Protein AF-A0A9W5V3T8-F1 (afdb_monomer_lite)

Radius of gyration: 22.47 Å; chains: 1; bounding box: 60×36×48 Å

InterPro domains:
  IPR007349 Domain of unknown function DUF418 [PF04235] (33-139)
  IPR052529 Bacterial Transport-Associated Protein [PTHR30590] (6-139)

Sequence (140 aa):
MTELLSKGLTHFFIPYIGRETATFLFNTGPILPNVLYILSATGSSIAILIICLYIAEKYRNNWFVTSIVQTGQLTLTHYVSHVFIGIGTLILLNRMENQSLLFVLLFATAFFIFSILISVLWRKKFSRGPIEWIMRKLAG

Secondary structure (DSSP, 8-state):
-HHHHHHHHHHHHHHHH-HHHHHHHH---TTS--HHHHHHHHHHHHHHHHHHHHHHHHTTT-HHHHHHHHHHTTHHHHHHHIIIIIIHHHHHTT-SSS--HHHHHHHHHHHHHHHHHHHHHHHTT-SS-HHHHHHHHHH-

pLDDT: mean 81.06, std 11.46, range [53.84, 96.12]

Structure (mmCIF, N/CA/C/O backbone):
data_AF-A0A9W5V3T8-F1
#
_entry.id   AF-A0A9W5V3T8-F1
#
loop_
_atom_site.group_PDB
_atom_site.id
_atom_site.type_symbol
_atom_site.label_atom_id
_atom_site.label_alt_id
_atom_site.label_comp_id
_atom_site.label_asym_id
_atom_site.label_entity_id
_atom_site.label_seq_id
_atom_site.pdbx_PDB_ins_code
_atom_site.Cartn_x
_atom_site.Cartn_y
_atom_site.Cartn_z
_atom_site.occupancy
_atom_site.B_iso_or_equiv
_atom_site.auth_seq_id
_atom_site.auth_comp_id
_atom_site.auth_asym_id
_atom_site.auth_atom_id
_atom_site.pdbx_PDB_model_num
ATOM 1 N N . MET A 1 1 ? 17.828 11.252 -17.400 1.00 57.94 1 MET A N 1
ATOM 2 C CA . MET A 1 1 ? 19.224 11.213 -16.896 1.00 57.94 1 MET A CA 1
ATOM 3 C C . MET A 1 1 ? 19.802 9.798 -16.946 1.00 57.94 1 MET A C 1
ATOM 5 O O . MET A 1 1 ? 20.876 9.625 -17.500 1.00 57.94 1 MET A O 1
ATOM 9 N N . THR A 1 2 ? 19.080 8.782 -16.463 1.00 62.38 2 THR A N 1
ATOM 10 C CA . THR A 1 2 ? 19.479 7.359 -16.497 1.00 62.38 2 THR A CA 1
ATOM 11 C C . THR A 1 2 ? 19.691 6.794 -17.904 1.00 62.38 2 THR A C 1
ATOM 13 O O . THR A 1 2 ? 20.659 6.076 -18.119 1.00 62.38 2 THR A O 1
ATOM 16 N N . GLU A 1 3 ? 18.869 7.175 -18.886 1.00 63.94 3 GLU A N 1
ATOM 17 C CA . GLU A 1 3 ? 19.053 6.741 -20.283 1.00 63.94 3 GLU A CA 1
ATOM 18 C C . GLU A 1 3 ? 20.317 7.312 -20.946 1.00 63.94 3 GLU A C 1
ATOM 20 O O . GLU A 1 3 ? 20.964 6.638 -21.741 1.00 63.94 3 GLU A O 1
ATOM 25 N N . LEU A 1 4 ? 20.703 8.547 -20.605 1.00 63.84 4 LEU A N 1
ATOM 26 C CA . LEU A 1 4 ? 21.939 9.168 -21.101 1.00 63.84 4 LEU A CA 1
ATOM 27 C C . LEU A 1 4 ? 23.174 8.497 -20.488 1.00 63.84 4 LEU A C 1
ATOM 29 O O . LEU A 1 4 ? 24.155 8.246 -21.184 1.00 63.84 4 LEU A O 1
ATOM 33 N N . LEU A 1 5 ? 23.091 8.153 -19.201 1.00 66.06 5 LEU A N 1
ATOM 34 C CA . LEU A 1 5 ? 24.130 7.433 -18.465 1.00 66.06 5 LEU A CA 1
ATOM 35 C C . LEU A 1 5 ? 24.283 5.993 -18.983 1.00 66.06 5 LEU A C 1
ATOM 37 O O . LEU A 1 5 ? 25.400 5.541 -19.217 1.00 66.06 5 LEU A O 1
ATOM 41 N N . SER A 1 6 ? 23.164 5.317 -19.257 1.00 64.88 6 SER A N 1
ATOM 42 C CA . SER A 1 6 ? 23.119 4.006 -19.916 1.00 64.88 6 SER A CA 1
ATOM 43 C C . SER A 1 6 ? 23.771 4.049 -21.302 1.00 64.88 6 SER A C 1
ATOM 45 O O . SER A 1 6 ? 24.681 3.264 -21.568 1.00 64.88 6 SER A O 1
ATOM 47 N N . LYS A 1 7 ? 23.400 5.008 -22.164 1.00 65.25 7 LYS A N 1
ATOM 48 C CA . LYS A 1 7 ? 24.008 5.168 -23.499 1.00 65.25 7 LYS A CA 1
ATOM 49 C C . LYS A 1 7 ? 25.515 5.441 -23.428 1.00 65.25 7 LYS A C 1
ATOM 51 O O . LYS A 1 7 ? 26.267 4.854 -24.203 1.00 65.25 7 LYS A O 1
ATOM 56 N N . GLY A 1 8 ? 25.960 6.273 -22.483 1.00 67.56 8 GLY A N 1
ATOM 57 C CA . GLY A 1 8 ? 27.381 6.568 -22.264 1.00 67.56 8 GLY A CA 1
ATOM 58 C C . GLY A 1 8 ? 28.189 5.357 -21.783 1.00 67.56 8 GLY A C 1
ATOM 59 O O . GLY A 1 8 ? 29.225 5.041 -22.364 1.00 67.56 8 GLY A O 1
ATOM 60 N N . LEU A 1 9 ? 27.689 4.636 -20.774 1.00 62.88 9 LEU A N 1
ATOM 61 C CA . LEU A 1 9 ? 28.324 3.422 -20.242 1.00 62.88 9 LEU A CA 1
ATOM 62 C C . LEU A 1 9 ? 28.366 2.297 -21.273 1.00 62.88 9 LEU A C 1
ATOM 64 O O . LEU A 1 9 ? 29.392 1.634 -21.414 1.00 62.88 9 LEU A O 1
ATOM 68 N N . THR A 1 10 ? 27.280 2.129 -22.032 1.00 63.22 10 THR A N 1
ATOM 69 C CA . THR A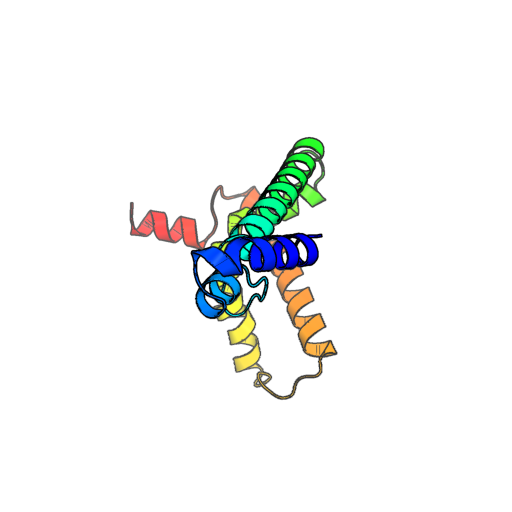 1 10 ? 27.221 1.134 -23.103 1.00 63.22 10 THR A CA 1
ATOM 70 C C . THR A 1 10 ? 28.307 1.424 -24.125 1.00 63.22 10 THR A C 1
ATOM 72 O O . THR A 1 10 ? 29.067 0.513 -24.415 1.00 63.22 10 THR A O 1
ATOM 75 N N . HIS A 1 11 ? 28.445 2.676 -24.594 1.00 62.72 11 HIS A N 1
ATOM 76 C CA . HIS A 1 11 ? 29.459 3.086 -25.576 1.00 62.72 11 HIS A CA 1
ATOM 77 C C . HIS A 1 11 ? 30.901 2.891 -25.080 1.00 62.72 11 HIS A C 1
ATOM 79 O O . HIS A 1 11 ? 31.758 2.451 -25.844 1.00 62.72 11 HIS A O 1
ATOM 85 N N . PHE A 1 12 ? 31.157 3.157 -23.796 1.00 65.38 12 PHE A N 1
ATOM 86 C CA . PHE A 1 12 ? 32.487 3.026 -23.195 1.00 65.38 12 PHE A CA 1
ATOM 87 C C . PHE A 1 12 ? 32.915 1.564 -22.978 1.00 65.38 12 PHE A C 1
ATOM 89 O O . PHE A 1 12 ? 34.096 1.249 -23.091 1.00 65.38 12 PHE A O 1
ATOM 96 N N . PHE A 1 13 ? 31.968 0.657 -22.701 1.00 63.38 13 PHE A N 1
ATOM 97 C CA . PHE A 1 13 ? 32.243 -0.766 -22.445 1.00 63.38 13 PHE A CA 1
ATOM 98 C C . PHE A 1 13 ? 32.103 -1.687 -23.671 1.00 63.38 13 PHE A C 1
ATOM 100 O O . PHE A 1 13 ? 32.481 -2.859 -23.587 1.00 63.38 13 PHE A O 1
ATOM 107 N N . ILE A 1 14 ? 31.657 -1.167 -24.827 1.00 59.66 14 ILE A N 1
ATOM 108 C CA . ILE A 1 14 ? 31.675 -1.887 -26.121 1.00 59.66 14 ILE A CA 1
ATOM 109 C C . ILE A 1 14 ? 33.029 -2.555 -26.421 1.00 59.66 14 ILE A C 1
ATOM 111 O O . ILE A 1 14 ? 33.007 -3.711 -26.852 1.00 59.66 14 ILE A O 1
ATOM 115 N N . PRO A 1 15 ? 34.192 -1.900 -26.209 1.00 60.56 15 PRO A N 1
ATOM 116 C CA . PRO A 1 15 ? 35.488 -2.470 -26.580 1.00 60.56 15 PRO A CA 1
ATOM 117 C C . PRO A 1 15 ? 35.919 -3.655 -25.706 1.00 60.56 15 PRO A C 1
ATOM 119 O O . PRO A 1 15 ? 36.741 -4.451 -26.145 1.00 60.56 15 PRO A O 1
ATOM 122 N N . TYR A 1 16 ? 35.388 -3.772 -24.483 1.00 62.75 16 TYR A N 1
ATOM 123 C CA . TYR A 1 16 ? 35.879 -4.719 -23.474 1.00 62.75 16 TYR A CA 1
ATOM 124 C C . TYR A 1 16 ? 34.988 -5.954 -23.292 1.00 62.75 16 TYR A C 1
ATOM 126 O O . TYR A 1 16 ? 35.491 -7.018 -22.948 1.00 62.75 16 TYR A O 1
ATOM 134 N N . ILE A 1 17 ? 33.672 -5.821 -23.491 1.00 61.66 17 ILE A N 1
ATOM 135 C CA . ILE A 1 17 ? 32.674 -6.843 -23.109 1.00 61.66 17 ILE A CA 1
ATOM 136 C C . ILE A 1 17 ? 31.817 -7.326 -24.302 1.00 61.66 17 ILE A C 1
ATOM 138 O O . ILE A 1 17 ? 31.087 -8.312 -24.191 1.00 61.66 17 ILE A O 1
ATOM 142 N N . GLY A 1 18 ? 31.943 -6.682 -25.469 1.00 66.25 18 GLY A N 1
ATOM 143 C CA . GLY A 1 18 ? 31.131 -6.970 -26.654 1.00 66.25 18 GLY A CA 1
ATOM 144 C C . GLY A 1 18 ? 29.775 -6.255 -26.622 1.00 66.25 18 GLY A C 1
ATOM 145 O O . GLY A 1 18 ? 29.204 -5.995 -25.560 1.00 66.25 18 GLY A O 1
ATOM 146 N N . ARG A 1 19 ? 29.258 -5.891 -27.807 1.00 61.53 19 ARG A N 1
ATOM 147 C CA . ARG A 1 19 ? 28.057 -5.040 -27.943 1.00 61.53 19 ARG A CA 1
ATOM 148 C C . ARG A 1 19 ? 26.828 -5.637 -27.262 1.00 61.53 19 ARG A C 1
ATOM 150 O O . ARG A 1 19 ? 26.127 -4.906 -26.576 1.00 61.53 19 ARG A O 1
ATOM 157 N N . GLU A 1 20 ? 26.598 -6.937 -27.423 1.00 65.00 20 GLU A N 1
ATOM 158 C CA . GLU A 1 20 ? 25.378 -7.609 -26.958 1.00 65.00 20 GLU A CA 1
ATOM 159 C C . GLU A 1 20 ? 25.287 -7.649 -25.427 1.00 65.00 20 GLU A C 1
ATOM 161 O O . GLU A 1 20 ? 24.285 -7.224 -24.849 1.00 65.00 20 GLU A O 1
ATOM 166 N N . THR A 1 21 ? 26.370 -8.041 -24.754 1.00 63.06 21 THR A N 1
ATOM 167 C CA . THR A 1 21 ? 26.443 -8.126 -23.288 1.00 63.06 21 THR A CA 1
ATOM 168 C C . THR A 1 21 ? 26.372 -6.747 -22.626 1.00 63.06 21 THR A C 1
ATOM 170 O O . THR A 1 21 ? 25.699 -6.584 -21.609 1.00 63.06 21 THR A O 1
ATOM 173 N N . ALA A 1 22 ? 27.001 -5.724 -23.222 1.00 62.94 22 ALA A N 1
ATOM 174 C CA . ALA A 1 22 ? 26.909 -4.345 -22.740 1.00 62.94 22 ALA A CA 1
ATOM 175 C C . ALA A 1 22 ? 25.486 -3.785 -22.900 1.00 62.94 22 ALA A C 1
ATOM 177 O O . ALA A 1 22 ? 24.949 -3.184 -21.969 1.00 62.94 22 ALA A O 1
ATOM 178 N N . THR A 1 23 ? 24.837 -4.030 -24.045 1.00 65.25 23 THR A N 1
ATOM 179 C CA . THR A 1 23 ? 23.437 -3.630 -24.233 1.00 65.25 23 THR A CA 1
ATOM 180 C C . THR A 1 23 ? 22.493 -4.375 -23.301 1.00 65.25 23 THR A C 1
ATOM 182 O O . THR A 1 23 ? 21.537 -3.773 -22.838 1.00 65.25 23 THR A O 1
ATOM 185 N N . PHE A 1 24 ? 22.761 -5.638 -22.970 1.00 68.62 24 PHE A N 1
ATOM 186 C CA . PHE A 1 24 ? 21.947 -6.403 -22.029 1.00 68.62 24 PHE A CA 1
ATOM 187 C C . PHE A 1 24 ? 22.088 -5.873 -20.593 1.00 68.62 24 PHE A C 1
ATOM 189 O O . PHE A 1 24 ? 21.093 -5.562 -19.952 1.00 68.62 24 PHE A O 1
ATOM 196 N N . LEU A 1 25 ? 23.316 -5.671 -20.104 1.00 64.62 25 LEU A N 1
ATOM 197 C CA . LEU A 1 25 ? 23.580 -5.222 -18.728 1.00 64.62 25 LEU A CA 1
ATOM 198 C C . LEU A 1 25 ? 23.097 -3.795 -18.428 1.00 64.62 25 LEU A C 1
ATOM 200 O O . LEU A 1 25 ? 22.717 -3.499 -17.291 1.00 64.62 25 LEU A O 1
ATOM 204 N N . PHE A 1 26 ? 23.124 -2.906 -19.423 1.00 66.44 26 PHE A N 1
ATOM 205 C CA . PHE A 1 26 ? 22.856 -1.479 -19.230 1.00 66.44 26 PHE A CA 1
ATOM 206 C C . PHE A 1 26 ? 21.502 -1.009 -19.782 1.00 66.44 26 PHE A C 1
ATOM 208 O O . PHE A 1 26 ? 21.213 0.187 -19.714 1.00 66.44 26 PHE A O 1
ATOM 215 N N . ASN A 1 27 ? 20.642 -1.899 -20.291 1.00 64.94 27 ASN A N 1
ATOM 216 C CA . ASN A 1 27 ? 19.311 -1.504 -20.763 1.00 64.94 27 ASN A CA 1
ATOM 217 C C . ASN A 1 27 ? 18.411 -1.078 -19.589 1.00 64.94 27 ASN A C 1
ATOM 219 O O . ASN A 1 27 ? 18.383 -1.718 -18.540 1.00 64.94 27 ASN A O 1
ATOM 223 N N . THR A 1 28 ? 17.657 0.003 -19.765 1.00 61.75 28 THR A N 1
ATOM 224 C CA . THR A 1 28 ? 16.757 0.580 -18.754 1.00 61.75 28 THR A CA 1
ATOM 225 C C . THR A 1 28 ? 15.301 0.137 -18.914 1.00 61.75 28 THR A C 1
ATOM 227 O O . THR A 1 28 ? 14.427 0.652 -18.219 1.00 61.75 28 THR A O 1
ATOM 230 N N . GLY A 1 29 ? 15.022 -0.794 -19.829 1.00 61.03 29 GLY A N 1
ATOM 231 C CA . GLY A 1 29 ? 13.687 -1.340 -20.043 1.00 61.03 29 GLY A CA 1
ATOM 232 C C . GLY A 1 29 ? 13.161 -2.112 -18.819 1.00 61.03 29 GLY A C 1
ATOM 233 O O . GLY A 1 29 ? 13.889 -2.929 -18.264 1.00 61.03 29 GLY A O 1
ATOM 234 N N . PRO A 1 30 ? 11.892 -1.920 -18.415 1.00 59.31 30 PRO A N 1
ATOM 235 C CA . PRO A 1 30 ? 11.307 -2.600 -17.254 1.00 59.31 30 PRO A CA 1
ATOM 236 C C . PRO A 1 30 ? 11.022 -4.098 -17.477 1.00 59.31 30 PRO A C 1
ATOM 238 O O . PRO A 1 30 ? 10.792 -4.820 -16.514 1.00 59.31 30 PRO A O 1
ATOM 241 N N . ILE A 1 31 ? 11.023 -4.570 -18.730 1.00 55.84 31 ILE A N 1
ATOM 242 C CA . ILE A 1 31 ? 10.640 -5.947 -19.101 1.00 55.84 31 ILE A CA 1
ATOM 243 C C . ILE A 1 31 ? 11.719 -6.971 -18.709 1.00 55.84 31 ILE A C 1
ATOM 245 O O . ILE A 1 31 ? 11.382 -8.075 -18.293 1.00 55.84 31 ILE A O 1
ATOM 249 N N . LEU A 1 32 ? 13.002 -6.597 -18.778 1.00 60.59 32 LEU A N 1
ATOM 250 C CA . LEU A 1 32 ? 14.110 -7.340 -18.174 1.00 60.59 32 LEU A CA 1
ATOM 251 C C . LEU A 1 32 ? 14.803 -6.396 -17.181 1.00 60.59 32 LEU A C 1
ATOM 253 O O . LEU A 1 32 ? 15.504 -5.484 -17.623 1.00 60.59 32 LEU A O 1
ATOM 257 N N . PRO A 1 33 ? 14.590 -6.551 -15.861 1.00 63.44 33 PRO A N 1
ATOM 258 C CA . PRO A 1 33 ? 15.152 -5.646 -14.869 1.00 63.44 33 PRO A CA 1
ATOM 259 C C . PRO A 1 33 ? 16.674 -5.817 -14.809 1.00 63.44 33 PRO A C 1
ATO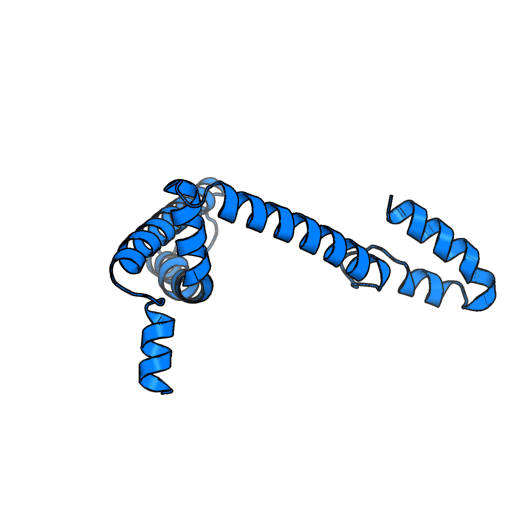M 261 O O . PRO A 1 33 ? 17.194 -6.691 -14.121 1.00 63.44 33 PRO A O 1
ATOM 264 N N . ASN A 1 34 ? 17.395 -4.975 -15.544 1.00 76.50 34 ASN A N 1
ATOM 265 C CA . ASN A 1 34 ? 18.856 -4.985 -15.561 1.00 76.50 34 ASN A CA 1
ATOM 266 C C . ASN A 1 34 ? 19.439 -4.171 -14.406 1.00 76.50 34 ASN A C 1
ATOM 268 O O . ASN A 1 34 ? 18.739 -3.421 -13.723 1.00 76.50 34 ASN A O 1
ATOM 272 N N . VAL A 1 35 ? 20.754 -4.276 -14.212 1.00 79.12 35 VAL A N 1
ATOM 273 C CA . VAL A 1 35 ? 21.459 -3.709 -13.053 1.00 79.12 35 VAL A CA 1
ATOM 274 C C . VAL A 1 35 ? 21.196 -2.207 -12.891 1.00 79.12 35 VAL A C 1
ATOM 276 O O . VAL A 1 35 ? 20.880 -1.759 -11.789 1.00 79.12 35 VAL A O 1
ATOM 279 N N . LEU A 1 36 ? 21.247 -1.423 -13.977 1.00 76.75 36 LEU A N 1
ATOM 280 C CA . LEU A 1 36 ? 20.964 0.020 -13.911 1.00 76.75 36 LEU A CA 1
ATOM 281 C C . LEU A 1 36 ? 19.499 0.332 -13.599 1.00 76.75 36 LEU A C 1
ATOM 283 O O . LEU A 1 36 ? 19.221 1.290 -12.877 1.00 76.75 36 LEU A O 1
ATOM 287 N N . TYR A 1 37 ? 18.570 -0.467 -14.126 1.00 80.69 37 TYR A N 1
ATOM 288 C CA . TYR A 1 37 ? 17.150 -0.317 -13.827 1.00 80.69 37 TYR A CA 1
ATOM 289 C C . TYR A 1 37 ? 16.880 -0.606 -12.348 1.00 80.69 37 TYR A C 1
ATOM 291 O O . TYR A 1 37 ? 16.267 0.220 -11.678 1.00 80.69 37 TYR A O 1
ATOM 299 N N . ILE A 1 38 ? 17.409 -1.712 -11.815 1.00 84.06 38 ILE A N 1
ATOM 300 C CA . ILE A 1 38 ? 17.273 -2.077 -10.399 1.00 84.06 38 ILE A CA 1
ATOM 301 C C . ILE A 1 38 ? 17.871 -0.987 -9.511 1.00 84.06 38 ILE A C 1
ATOM 303 O O . ILE A 1 38 ? 17.217 -0.552 -8.564 1.00 84.06 38 ILE A O 1
ATOM 307 N N . LEU A 1 39 ? 19.078 -0.507 -9.822 1.00 84.62 39 LEU A N 1
ATOM 308 C CA . LEU A 1 39 ? 19.744 0.522 -9.026 1.00 84.62 39 LEU A CA 1
ATOM 309 C C . LEU A 1 39 ? 18.946 1.833 -9.018 1.00 84.62 39 LEU A C 1
ATOM 311 O O . LEU A 1 39 ? 18.704 2.404 -7.955 1.00 84.62 39 LEU A O 1
ATOM 315 N N . SER A 1 40 ? 18.486 2.283 -10.188 1.00 85.69 40 SER A N 1
ATOM 316 C CA . SER A 1 40 ? 17.670 3.493 -10.298 1.00 85.69 40 SER A CA 1
ATOM 317 C C . SER A 1 40 ? 16.324 3.339 -9.594 1.00 85.69 40 SER A C 1
ATOM 319 O O . SER A 1 40 ? 15.932 4.223 -8.836 1.00 85.69 40 SER A O 1
ATOM 321 N N . ALA A 1 41 ? 15.614 2.234 -9.830 1.00 86.75 41 ALA A N 1
ATOM 322 C CA . ALA A 1 41 ? 14.310 1.975 -9.233 1.00 86.75 41 ALA A CA 1
ATOM 323 C C . ALA A 1 41 ? 14.414 1.870 -7.709 1.00 86.75 41 ALA A C 1
ATOM 325 O O . ALA A 1 41 ? 13.588 2.437 -6.996 1.00 86.75 41 ALA A O 1
ATOM 326 N N . THR A 1 42 ? 15.463 1.219 -7.202 1.00 90.00 42 THR A N 1
ATOM 327 C CA . THR A 1 42 ? 15.737 1.117 -5.764 1.00 90.00 42 THR A CA 1
ATOM 328 C C . THR A 1 42 ? 16.038 2.488 -5.172 1.00 90.00 42 THR A C 1
ATOM 330 O O . THR A 1 42 ? 15.435 2.854 -4.167 1.00 90.00 42 THR A O 1
ATOM 333 N N . GLY A 1 43 ? 16.895 3.288 -5.815 1.00 91.62 43 GLY A N 1
ATOM 334 C CA . GLY A 1 43 ? 17.200 4.650 -5.370 1.00 91.62 43 GLY A CA 1
ATOM 335 C C . GLY A 1 43 ? 15.953 5.536 -5.292 1.00 91.62 43 GLY A C 1
ATOM 336 O O . GLY A 1 43 ? 15.700 6.160 -4.261 1.00 91.62 43 GLY A O 1
ATOM 337 N N . SER A 1 44 ? 15.123 5.538 -6.340 1.00 90.94 44 SER A N 1
ATOM 338 C CA . SER A 1 44 ? 13.850 6.270 -6.346 1.00 90.94 44 SER A CA 1
ATOM 339 C C . SER A 1 44 ? 12.871 5.744 -5.295 1.00 90.94 44 SER A C 1
ATOM 341 O O . SER A 1 44 ? 12.226 6.540 -4.616 1.00 90.94 44 SER A O 1
ATOM 343 N N . SER A 1 45 ? 12.791 4.425 -5.111 1.00 93.19 45 SER A N 1
ATOM 344 C CA . SER A 1 45 ? 11.918 3.811 -4.105 1.00 93.19 45 SER A CA 1
ATOM 345 C C . SER A 1 45 ? 12.335 4.201 -2.691 1.00 93.19 45 SER A C 1
ATOM 347 O O . SER A 1 45 ? 11.490 4.617 -1.908 1.00 93.19 45 SER A O 1
ATOM 349 N N . ILE A 1 46 ? 13.632 4.146 -2.371 1.00 95.81 46 ILE A N 1
ATOM 350 C CA . ILE A 1 46 ? 14.159 4.565 -1.066 1.00 95.81 46 ILE A CA 1
ATOM 351 C C . ILE A 1 46 ? 13.875 6.051 -0.827 1.00 95.81 46 ILE A C 1
ATOM 353 O O . ILE A 1 46 ? 13.406 6.409 0.250 1.00 95.81 46 ILE A O 1
ATOM 357 N N . ALA A 1 47 ? 14.092 6.915 -1.825 1.00 95.56 47 ALA A N 1
ATOM 358 C CA . ALA A 1 47 ? 13.796 8.341 -1.700 1.00 95.56 47 ALA A CA 1
ATOM 359 C C . ALA A 1 47 ? 12.308 8.596 -1.396 1.00 95.56 47 ALA A C 1
ATOM 361 O O . ALA A 1 47 ? 11.985 9.346 -0.474 1.00 95.56 47 ALA A O 1
ATOM 362 N N . ILE A 1 48 ? 11.401 7.930 -2.119 1.00 95.94 48 ILE A N 1
ATOM 363 C CA . ILE A 1 48 ? 9.954 8.020 -1.877 1.00 95.94 48 ILE A CA 1
ATOM 364 C C . ILE A 1 48 ? 9.602 7.485 -0.485 1.00 95.94 48 ILE A C 1
ATOM 366 O O . ILE A 1 48 ? 8.860 8.138 0.243 1.00 95.94 48 ILE A O 1
ATOM 370 N N . LEU A 1 49 ? 10.164 6.342 -0.079 1.00 94.69 49 LEU A N 1
ATOM 371 C CA . LEU A 1 49 ? 9.934 5.759 1.244 1.00 94.69 49 LEU A CA 1
ATOM 372 C C . LEU A 1 49 ? 10.363 6.707 2.368 1.00 94.69 49 LEU A C 1
ATOM 374 O O . LEU A 1 49 ? 9.609 6.891 3.321 1.00 94.69 49 LEU A O 1
ATOM 378 N N . ILE A 1 50 ? 11.527 7.350 2.244 1.00 96.12 50 ILE A N 1
ATOM 379 C CA . ILE A 1 50 ? 12.004 8.343 3.216 1.00 96.12 50 ILE A CA 1
ATOM 380 C C . ILE A 1 50 ? 11.033 9.526 3.296 1.00 96.12 50 ILE A C 1
ATOM 382 O O . ILE A 1 50 ? 10.682 9.948 4.397 1.00 96.12 50 ILE A O 1
ATOM 386 N N . ILE A 1 51 ? 10.546 10.034 2.159 1.00 95.25 51 ILE A N 1
ATOM 387 C CA . ILE A 1 51 ? 9.550 11.118 2.129 1.00 95.25 51 ILE A CA 1
ATOM 388 C C . ILE A 1 51 ? 8.255 10.683 2.825 1.00 95.25 51 ILE A C 1
ATOM 390 O O . ILE A 1 51 ? 7.718 11.423 3.651 1.00 95.25 51 ILE A O 1
ATOM 394 N N . CYS A 1 52 ? 7.763 9.476 2.537 1.00 91.69 52 CYS A N 1
ATOM 395 C CA . CYS A 1 52 ? 6.568 8.929 3.173 1.00 91.69 52 CYS A CA 1
ATOM 396 C C . CYS A 1 52 ? 6.734 8.799 4.693 1.00 91.69 52 CYS A C 1
ATOM 398 O O . CYS A 1 52 ? 5.834 9.199 5.432 1.00 91.69 52 CYS A O 1
ATOM 400 N N . LEU A 1 53 ? 7.878 8.291 5.163 1.00 92.50 53 LEU A N 1
ATOM 401 C CA . LEU A 1 53 ? 8.181 8.173 6.592 1.00 92.50 53 LEU A CA 1
ATOM 402 C C . LEU A 1 53 ? 8.285 9.546 7.262 1.00 92.50 53 LEU A C 1
ATOM 404 O O . LEU A 1 53 ? 7.668 9.760 8.302 1.00 92.50 53 LEU A O 1
ATOM 408 N N . TYR A 1 54 ? 8.966 10.503 6.630 1.00 94.69 54 TYR A N 1
ATOM 409 C CA . TYR A 1 54 ? 9.073 11.871 7.137 1.00 94.69 54 TYR A CA 1
ATOM 410 C C . TYR A 1 54 ? 7.696 12.532 7.301 1.00 94.69 54 TYR A C 1
ATOM 412 O O . TYR A 1 54 ? 7.413 13.150 8.329 1.00 94.69 54 TYR A O 1
ATOM 420 N N . ILE A 1 55 ? 6.807 12.375 6.314 1.00 92.12 55 ILE A N 1
ATOM 421 C CA . ILE A 1 55 ? 5.427 12.876 6.392 1.00 92.12 55 ILE A CA 1
ATOM 422 C C . ILE A 1 55 ? 4.660 12.166 7.515 1.00 92.12 55 ILE A C 1
ATOM 424 O O . ILE A 1 55 ? 3.963 12.828 8.289 1.00 92.12 55 ILE A O 1
ATOM 428 N N . ALA A 1 56 ? 4.795 10.843 7.628 1.00 90.75 56 ALA A N 1
ATOM 429 C CA . ALA A 1 56 ? 4.117 10.055 8.654 1.00 90.75 56 ALA A CA 1
ATOM 430 C C . ALA A 1 56 ? 4.528 10.468 10.078 1.00 90.75 56 ALA A C 1
ATOM 432 O O . ALA A 1 56 ? 3.671 10.574 10.956 1.00 90.75 56 ALA A O 1
ATOM 433 N N . GLU A 1 57 ? 5.812 10.755 10.302 1.00 90.06 57 GLU A N 1
ATOM 434 C CA . GLU A 1 57 ? 6.324 11.224 11.592 1.00 90.06 57 GLU A CA 1
ATOM 435 C C . GLU A 1 57 ? 5.919 12.672 11.883 1.00 90.06 57 GLU A C 1
ATOM 437 O O . GLU A 1 57 ? 5.378 12.961 12.954 1.00 90.06 57 GLU A O 1
ATOM 442 N N . LYS A 1 58 ? 6.110 13.582 10.919 1.00 92.44 58 LYS A N 1
ATOM 443 C CA . LYS A 1 58 ? 5.798 15.011 11.082 1.00 92.44 58 LYS A CA 1
ATOM 444 C C . LYS A 1 58 ? 4.318 15.257 11.364 1.00 92.44 58 LYS A C 1
ATOM 446 O O . LYS A 1 58 ? 3.973 16.123 12.165 1.00 92.44 58 LYS A O 1
ATOM 451 N N . TYR A 1 59 ? 3.439 14.494 10.720 1.00 91.31 59 TYR A N 1
ATOM 452 C CA . TYR A 1 59 ? 1.989 14.633 10.844 1.00 91.31 59 TYR A CA 1
ATOM 453 C C . TYR A 1 59 ? 1.355 13.499 11.653 1.00 91.31 59 TYR A C 1
ATOM 455 O O . TYR A 1 59 ? 0.176 13.195 11.462 1.00 91.31 59 TYR A O 1
ATOM 463 N N . ARG A 1 60 ? 2.092 12.912 12.608 1.00 83.31 60 ARG A N 1
ATOM 464 C CA . ARG A 1 60 ? 1.596 11.813 13.455 1.00 83.31 60 ARG A CA 1
ATOM 465 C C . ARG A 1 60 ? 0.295 12.143 14.192 1.00 83.31 60 ARG A C 1
ATOM 467 O O . ARG A 1 60 ? -0.492 11.248 14.462 1.00 83.31 60 ARG A O 1
ATOM 474 N N . ASN A 1 61 ? 0.061 13.414 14.526 1.00 85.69 61 ASN A N 1
ATOM 475 C CA . ASN A 1 61 ? -1.152 13.839 15.233 1.00 85.69 61 ASN A CA 1
ATOM 476 C C . ASN A 1 61 ? -2.339 14.148 14.298 1.00 85.69 61 ASN A C 1
ATOM 478 O O . ASN A 1 61 ? -3.440 14.420 14.768 1.00 85.69 61 ASN A O 1
ATOM 482 N N . ASN A 1 62 ? -2.138 14.127 12.975 1.00 90.38 62 ASN A N 1
ATOM 483 C CA . ASN A 1 62 ? -3.220 14.315 12.016 1.00 90.38 62 ASN A CA 1
ATOM 484 C C . ASN A 1 62 ? -4.015 13.010 11.873 1.00 90.38 62 ASN A C 1
ATOM 486 O O . ASN A 1 62 ? -3.457 11.948 11.571 1.00 90.38 62 ASN A O 1
ATOM 490 N N . TRP A 1 63 ? -5.335 13.096 12.042 1.00 86.25 63 TRP A N 1
ATOM 491 C CA . TRP A 1 63 ? -6.236 11.956 11.906 1.00 86.25 63 TRP A CA 1
ATOM 492 C C . TRP A 1 63 ? -6.181 11.321 10.508 1.00 86.25 63 TRP A C 1
ATOM 494 O O . TRP A 1 63 ? -6.254 10.098 10.394 1.00 86.25 63 TRP A O 1
ATOM 504 N N . PHE A 1 64 ? -5.985 12.118 9.451 1.00 87.56 64 PHE A N 1
ATOM 505 C CA . PHE A 1 64 ? -5.913 11.605 8.078 1.00 87.56 64 PHE A CA 1
ATOM 506 C C . PHE A 1 64 ? -4.676 10.724 7.855 1.00 87.56 64 PHE A C 1
ATOM 508 O O . PHE A 1 64 ? -4.790 9.578 7.425 1.00 87.56 64 PHE A O 1
ATOM 515 N N . VAL A 1 65 ? -3.495 11.230 8.228 1.00 87.69 65 VAL A N 1
ATOM 516 C CA . VAL A 1 65 ? -2.223 10.495 8.117 1.00 87.69 65 VAL A CA 1
ATOM 517 C C . VAL A 1 65 ? -2.255 9.243 8.987 1.00 87.69 65 VAL A C 1
ATOM 519 O O . VAL A 1 65 ? -1.909 8.158 8.523 1.00 87.69 65 VAL A O 1
ATOM 522 N N . THR A 1 66 ? -2.765 9.365 10.214 1.00 86.25 66 THR A N 1
ATOM 523 C CA . THR A 1 66 ? -2.947 8.219 11.111 1.00 86.25 66 THR A CA 1
ATOM 524 C C . THR A 1 66 ? -3.855 7.161 10.484 1.00 86.25 66 THR A C 1
ATOM 526 O O . THR A 1 66 ? -3.501 5.988 10.489 1.00 86.25 66 THR A O 1
ATOM 529 N N . SER A 1 67 ? -4.984 7.546 9.883 1.00 85.88 67 SER A N 1
ATOM 530 C CA . SER A 1 67 ? -5.918 6.602 9.250 1.00 85.88 67 SER A CA 1
ATOM 531 C C . SER A 1 67 ? -5.278 5.832 8.090 1.00 85.88 67 SER A C 1
ATOM 533 O O . SER A 1 67 ? -5.472 4.620 7.970 1.00 85.88 67 SER A O 1
ATOM 535 N N . ILE A 1 68 ? -4.461 6.503 7.272 1.00 86.62 68 ILE A N 1
ATOM 536 C CA . ILE A 1 68 ? -3.708 5.859 6.185 1.00 86.62 68 ILE A CA 1
ATOM 537 C C . ILE A 1 68 ? -2.691 4.860 6.750 1.00 86.62 68 ILE A C 1
ATOM 539 O O . ILE A 1 68 ? -2.645 3.716 6.300 1.00 86.62 68 ILE A O 1
ATOM 543 N N . VAL A 1 69 ? -1.926 5.248 7.776 1.00 87.62 69 VAL A N 1
ATOM 544 C CA . VAL A 1 69 ? -0.945 4.362 8.430 1.00 87.62 69 VAL A CA 1
ATOM 545 C C . VAL A 1 69 ? -1.627 3.126 9.023 1.00 87.62 69 VAL A C 1
ATOM 547 O O . VAL A 1 69 ? -1.162 2.005 8.826 1.00 87.62 69 VAL A O 1
ATOM 550 N N . GLN A 1 70 ? -2.757 3.306 9.708 1.00 85.38 70 GLN A N 1
ATOM 551 C CA . GLN A 1 70 ? -3.534 2.206 10.283 1.00 85.38 70 GLN A CA 1
ATOM 552 C C . GLN A 1 70 ? -4.083 1.257 9.212 1.00 85.38 70 GLN A C 1
ATOM 554 O O . GLN A 1 70 ? -4.088 0.045 9.414 1.00 85.38 70 GLN A O 1
ATOM 559 N N . THR A 1 71 ? -4.507 1.796 8.068 1.00 87.81 71 THR A N 1
ATOM 560 C CA . THR A 1 71 ? -4.950 0.996 6.918 1.00 87.81 71 THR A CA 1
ATOM 561 C C . THR A 1 71 ? -3.788 0.190 6.334 1.00 87.81 71 THR A C 1
ATOM 563 O O . THR A 1 71 ? -3.935 -1.007 6.095 1.00 87.81 71 THR A O 1
ATOM 566 N N . GLY A 1 72 ? -2.604 0.799 6.193 1.00 86.31 72 GLY A N 1
ATOM 567 C CA . GLY A 1 72 ? -1.390 0.122 5.721 1.00 86.31 72 GLY A CA 1
ATOM 568 C C . GLY A 1 72 ? -0.911 -1.000 6.651 1.00 86.31 72 GLY A C 1
ATOM 569 O O . GLY A 1 72 ? -0.477 -2.051 6.183 1.00 86.31 72 GLY A O 1
ATOM 570 N N . GLN A 1 73 ? -1.070 -0.853 7.968 1.00 86.69 73 GLN A N 1
ATOM 571 C CA . GLN A 1 73 ? -0.782 -1.929 8.930 1.00 86.69 73 GLN A CA 1
ATOM 572 C C . GLN A 1 73 ? -1.700 -3.150 8.776 1.00 86.69 73 GLN A C 1
ATOM 574 O O . GLN A 1 73 ? -1.382 -4.212 9.293 1.00 86.69 73 GLN A O 1
ATOM 579 N N . LEU A 1 74 ? -2.830 -3.002 8.079 1.00 87.94 74 LEU A N 1
ATOM 580 C CA . LEU A 1 74 ? -3.817 -4.050 7.825 1.00 87.94 74 LEU A CA 1
ATOM 581 C C . LEU A 1 74 ? -3.766 -4.559 6.378 1.00 87.94 74 LEU A C 1
ATOM 583 O O . LEU A 1 74 ? -4.720 -5.190 5.916 1.00 87.94 74 LEU A O 1
ATOM 587 N N . THR A 1 75 ? -2.664 -4.307 5.661 1.00 89.12 75 THR A N 1
ATOM 588 C CA . THR A 1 75 ? -2.511 -4.647 4.236 1.00 89.12 75 THR A CA 1
ATOM 589 C C . THR A 1 75 ? -2.850 -6.107 3.948 1.00 89.12 75 THR A C 1
ATOM 591 O O . THR A 1 75 ? -3.593 -6.368 3.006 1.00 89.12 75 THR A O 1
ATOM 594 N N . LEU A 1 76 ? -2.400 -7.061 4.775 1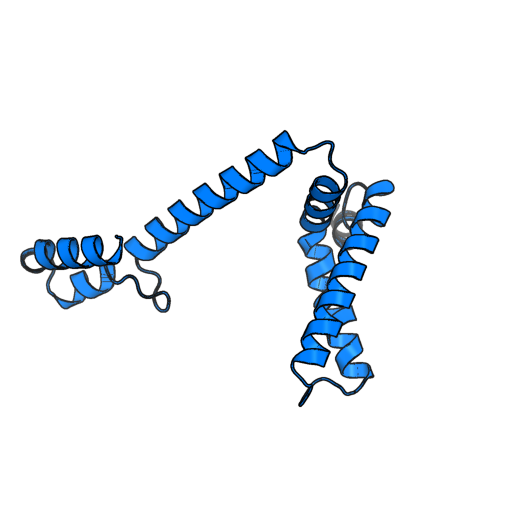.00 85.81 76 LEU A N 1
ATOM 595 C CA . LEU A 1 76 ? -2.715 -8.479 4.565 1.00 85.81 76 LEU A CA 1
ATOM 596 C C . LEU A 1 76 ? -4.220 -8.757 4.679 1.00 85.81 76 LEU A C 1
ATOM 598 O O . LEU A 1 76 ? -4.785 -9.497 3.877 1.00 85.81 76 LEU A O 1
ATOM 602 N N . THR A 1 77 ? -4.887 -8.132 5.651 1.00 88.12 77 THR A N 1
ATOM 603 C CA . THR A 1 77 ? -6.337 -8.281 5.824 1.00 88.12 77 THR A CA 1
ATOM 604 C C . THR A 1 77 ? -7.086 -7.749 4.608 1.00 88.12 77 THR A C 1
ATOM 606 O O . THR A 1 77 ? -7.980 -8.424 4.104 1.00 88.12 77 THR A O 1
ATOM 609 N N . HIS A 1 78 ? -6.712 -6.573 4.104 1.00 89.12 78 HIS A N 1
ATOM 610 C CA . HIS A 1 78 ? -7.344 -5.998 2.911 1.00 89.12 78 HIS A CA 1
ATOM 611 C C . HIS A 1 78 ? -7.035 -6.772 1.648 1.00 89.12 78 HIS A C 1
ATOM 613 O O . HIS A 1 78 ? -7.908 -6.928 0.800 1.00 89.12 78 HIS A O 1
ATOM 619 N N . TYR A 1 79 ? -5.824 -7.310 1.546 1.00 89.62 79 TYR A N 1
ATOM 620 C CA . TYR A 1 79 ? -5.443 -8.181 0.451 1.00 89.62 79 TYR A CA 1
ATOM 621 C C . TYR A 1 79 ? -6.349 -9.415 0.391 1.00 89.62 79 TYR A C 1
ATOM 623 O O . TYR A 1 79 ? -6.917 -9.715 -0.648 1.00 89.62 79 TYR A O 1
ATOM 631 N N . VAL A 1 80 ? -6.594 -10.092 1.507 1.00 89.88 80 VAL A N 1
ATOM 632 C CA . VAL A 1 80 ? -7.535 -11.220 1.502 1.00 89.88 80 VAL A CA 1
ATOM 633 C C . VAL A 1 80 ? -8.974 -10.726 1.285 1.00 89.88 80 VAL A C 1
ATOM 635 O O . VAL A 1 80 ? -9.713 -11.279 0.475 1.00 89.88 80 VAL A O 1
ATOM 638 N N . SER A 1 81 ? -9.366 -9.637 1.948 1.00 89.50 81 SER A N 1
ATOM 639 C CA . SER A 1 81 ? -10.713 -9.065 1.863 1.00 89.50 81 SER A CA 1
ATOM 640 C C . SER A 1 81 ? -11.108 -8.665 0.440 1.00 89.50 81 SER A C 1
ATOM 642 O O . SER A 1 81 ? -12.210 -8.982 0.010 1.00 89.50 81 SER A O 1
ATOM 644 N N . HIS A 1 82 ? -10.240 -8.018 -0.340 1.00 89.75 82 HIS A N 1
ATOM 645 C CA . HIS A 1 82 ? -10.615 -7.607 -1.697 1.00 89.75 82 HIS A CA 1
ATOM 646 C C . HIS A 1 82 ? -10.815 -8.802 -2.635 1.00 89.75 82 HIS A C 1
ATOM 648 O O . HIS A 1 82 ? -11.648 -8.715 -3.531 1.00 89.75 82 HIS A O 1
ATOM 654 N N . VAL A 1 83 ? -10.136 -9.931 -2.401 1.00 91.00 83 VAL A N 1
ATOM 655 C CA . VAL A 1 83 ? -10.370 -11.165 -3.163 1.00 91.00 83 VAL A CA 1
ATOM 656 C C . VAL A 1 83 ? -11.698 -11.798 -2.752 1.00 91.00 83 VAL A C 1
ATOM 658 O O . VAL A 1 83 ? -12.569 -12.011 -3.587 1.00 91.00 83 VAL A O 1
ATOM 661 N N . PHE A 1 84 ? -11.900 -12.066 -1.462 1.00 91.38 84 PHE A N 1
ATOM 662 C CA . PHE A 1 84 ? -13.101 -12.780 -1.013 1.00 91.38 84 PHE A CA 1
ATOM 663 C C . PHE A 1 84 ? -14.362 -11.913 -1.034 1.00 91.38 84 PHE A C 1
ATOM 665 O O . PHE A 1 84 ? -15.410 -12.358 -1.486 1.00 91.38 84 PHE A O 1
ATOM 672 N N . ILE A 1 85 ? -14.270 -10.676 -0.550 1.00 90.50 85 ILE A N 1
ATOM 673 C CA . ILE A 1 85 ? -15.395 -9.741 -0.459 1.00 90.50 85 ILE A CA 1
ATOM 674 C C . ILE A 1 85 ? -15.506 -8.929 -1.744 1.00 90.50 85 ILE A C 1
ATOM 676 O O . ILE A 1 85 ? -16.584 -8.872 -2.322 1.00 90.50 85 ILE A O 1
ATOM 680 N N . GLY A 1 86 ? -14.420 -8.314 -2.218 1.00 89.19 86 GLY A N 1
ATOM 681 C CA . GLY A 1 86 ? -14.458 -7.459 -3.411 1.00 89.19 86 GLY A CA 1
ATOM 682 C C . GLY A 1 86 ? -14.835 -8.242 -4.671 1.00 89.19 86 GLY A C 1
ATOM 683 O O . GLY A 1 86 ? -15.905 -8.023 -5.240 1.00 89.19 86 GLY A O 1
ATOM 684 N N . ILE A 1 87 ? -13.992 -9.197 -5.071 1.00 89.88 87 ILE A N 1
ATOM 685 C CA . ILE A 1 87 ? -14.243 -10.040 -6.248 1.00 89.88 87 ILE A CA 1
ATOM 686 C C . ILE A 1 87 ? -15.462 -10.939 -6.009 1.00 89.88 87 ILE A C 1
ATOM 688 O O . ILE A 1 87 ? -16.320 -11.036 -6.882 1.00 89.88 87 ILE A O 1
ATOM 692 N N . GLY A 1 88 ? -15.616 -11.524 -4.815 1.00 89.69 88 GLY A N 1
ATOM 693 C CA . GLY A 1 88 ? -16.796 -12.337 -4.489 1.00 89.69 88 GLY A CA 1
ATOM 694 C C . GLY A 1 88 ? -18.127 -11.593 -4.662 1.00 89.69 88 GLY A C 1
ATOM 695 O O . GLY A 1 88 ? -19.073 -12.157 -5.207 1.00 89.69 88 GLY A O 1
ATOM 696 N N . THR A 1 89 ? -18.197 -10.307 -4.298 1.00 88.44 89 THR A N 1
ATOM 697 C CA . THR A 1 89 ? -19.399 -9.483 -4.528 1.00 88.44 89 THR A CA 1
ATOM 698 C C . THR A 1 89 ? -19.671 -9.284 -6.021 1.00 88.44 89 THR A C 1
ATOM 700 O O . THR A 1 89 ? -20.821 -9.364 -6.448 1.00 88.44 89 THR A O 1
ATOM 703 N N . LEU A 1 90 ? -18.634 -9.074 -6.837 1.00 89.38 90 LEU A N 1
ATOM 704 C CA . LEU A 1 90 ? -18.788 -8.948 -8.292 1.00 89.38 90 LEU A CA 1
ATOM 705 C C . LEU A 1 90 ? -19.266 -10.253 -8.942 1.00 89.38 90 LEU A C 1
ATOM 707 O O . LEU A 1 90 ? -20.082 -10.202 -9.865 1.00 89.38 90 LEU A O 1
ATOM 711 N N . ILE A 1 91 ? -18.819 -11.405 -8.433 1.00 88.56 91 ILE A N 1
ATOM 712 C CA . ILE A 1 91 ? -19.291 -12.727 -8.868 1.00 88.56 91 ILE A CA 1
ATOM 713 C C . ILE A 1 91 ? -20.776 -12.901 -8.530 1.00 88.56 91 ILE A C 1
ATOM 715 O O . ILE A 1 91 ? -21.558 -13.262 -9.405 1.00 88.56 91 ILE A O 1
ATOM 719 N N . LEU A 1 92 ? -21.190 -12.601 -7.294 1.00 88.62 92 LEU A N 1
ATOM 720 C CA . LEU A 1 92 ? -22.588 -12.743 -6.856 1.00 88.62 92 LEU A CA 1
ATOM 721 C C . LEU A 1 92 ? -23.549 -11.835 -7.626 1.00 88.62 92 LEU A C 1
ATOM 723 O O . LEU A 1 92 ? -24.675 -12.224 -7.925 1.00 88.62 92 LEU A O 1
ATOM 727 N N . LEU A 1 93 ? -23.098 -10.630 -7.971 1.00 86.12 93 LEU A N 1
ATOM 728 C CA . LEU A 1 93 ? -23.861 -9.697 -8.797 1.00 86.12 93 LEU A CA 1
ATOM 729 C C . LEU A 1 93 ? -23.823 -10.056 -10.289 1.00 86.12 93 LEU A C 1
ATOM 731 O O . LEU A 1 93 ? -24.482 -9.388 -11.083 1.00 86.12 93 LEU A O 1
ATOM 735 N N . ASN A 1 94 ? -23.062 -11.089 -10.671 1.00 84.94 94 ASN A N 1
ATOM 736 C CA . ASN A 1 94 ? -22.816 -11.514 -12.047 1.00 84.94 94 ASN A CA 1
ATOM 737 C C . ASN A 1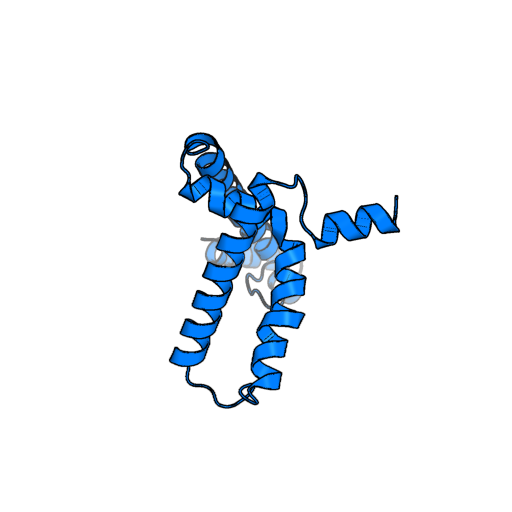 94 ? -22.290 -10.363 -12.933 1.00 84.94 94 ASN A C 1
ATOM 739 O O . ASN A 1 94 ? -22.668 -10.196 -14.091 1.00 84.94 94 ASN A O 1
ATOM 743 N N . ARG A 1 95 ? -21.442 -9.511 -12.342 1.00 82.81 95 ARG A N 1
ATOM 744 C CA . ARG A 1 95 ? -20.931 -8.246 -12.903 1.00 82.81 95 ARG A CA 1
ATOM 745 C C . ARG A 1 95 ? -19.413 -8.281 -13.112 1.00 82.81 95 ARG A C 1
ATOM 747 O O . ARG A 1 95 ? -18.755 -7.249 -13.046 1.00 82.81 95 ARG A O 1
ATOM 754 N N . MET A 1 96 ? -18.858 -9.466 -13.354 1.00 79.06 96 MET A N 1
ATOM 755 C CA . MET A 1 96 ? -17.414 -9.668 -13.532 1.00 79.06 96 MET A CA 1
ATOM 756 C C . MET A 1 96 ? -16.891 -9.113 -14.861 1.00 79.06 96 MET A C 1
ATOM 758 O O . MET A 1 96 ? -15.786 -8.584 -14.915 1.00 79.06 96 MET A O 1
ATOM 762 N N . GLU A 1 97 ? -17.692 -9.199 -15.923 1.00 79.06 97 GLU A N 1
ATOM 763 C CA . GLU A 1 97 ? -17.277 -8.844 -17.283 1.00 79.06 97 GLU A CA 1
ATOM 764 C C . GLU A 1 97 ? -18.101 -7.675 -17.840 1.00 79.06 97 GLU A C 1
ATOM 766 O O . GLU A 1 97 ? -19.207 -7.395 -17.370 1.00 79.06 97 GLU A O 1
ATOM 771 N N . ASN A 1 98 ? -17.552 -6.973 -18.840 1.00 79.50 98 ASN A N 1
ATOM 772 C CA . ASN A 1 98 ? -18.204 -5.882 -19.584 1.00 79.50 98 ASN A CA 1
ATOM 773 C C . ASN A 1 98 ? -18.774 -4.735 -18.728 1.00 79.50 98 ASN A C 1
ATOM 775 O O . ASN A 1 98 ? -19.810 -4.154 -19.057 1.00 79.50 98 ASN A O 1
ATOM 779 N N . GLN A 1 99 ? -18.104 -4.377 -17.630 1.00 83.62 99 GLN A N 1
ATOM 780 C CA . GLN A 1 99 ? -18.491 -3.204 -16.845 1.00 83.62 99 GLN A CA 1
ATOM 781 C C . GLN A 1 99 ? -17.875 -1.923 -17.395 1.00 83.62 99 GLN A C 1
ATOM 783 O O . GLN A 1 99 ? -16.755 -1.906 -17.904 1.00 83.62 99 GLN A O 1
ATOM 788 N N . SER A 1 100 ? -18.613 -0.823 -17.263 1.00 90.25 100 SER A N 1
ATOM 789 C CA . SER A 1 100 ? -18.093 0.491 -17.617 1.00 90.25 100 SER A CA 1
ATOM 790 C C . SER A 1 100 ? -16.935 0.877 -16.692 1.00 90.25 100 SER A C 1
ATOM 792 O O . SER A 1 100 ? -16.926 0.543 -15.504 1.00 90.25 100 SER A O 1
ATOM 794 N N . LEU A 1 101 ? -15.977 1.644 -17.219 1.00 90.88 101 LEU A N 1
ATOM 795 C CA . LEU A 1 101 ? -14.858 2.174 -16.433 1.00 90.88 101 LEU A CA 1
ATOM 796 C C . LEU A 1 101 ? -15.353 2.942 -15.196 1.00 90.88 101 LEU A C 1
ATOM 798 O O . LEU A 1 101 ? -14.784 2.822 -14.114 1.00 90.88 101 LEU A O 1
ATOM 802 N N . LEU A 1 102 ? -16.455 3.684 -15.351 1.00 92.12 102 LEU A N 1
ATOM 803 C CA . LEU A 1 102 ? -17.082 4.434 -14.268 1.00 92.12 102 LEU A CA 1
ATOM 804 C C . LEU A 1 102 ? -17.580 3.514 -13.146 1.00 92.12 102 LEU A C 1
ATOM 806 O O . LEU A 1 102 ? -17.357 3.814 -11.977 1.00 92.12 102 LEU A O 1
ATOM 810 N N . PHE A 1 103 ? -18.213 2.387 -13.485 1.00 90.69 103 PHE A N 1
ATOM 811 C CA . PHE A 1 103 ? -18.668 1.417 -12.490 1.00 90.69 103 PHE A CA 1
ATOM 812 C C . PHE A 1 103 ? -17.493 0.833 -11.704 1.00 90.69 103 PHE A C 1
ATOM 814 O O . PHE A 1 103 ? -17.528 0.819 -10.476 1.00 90.69 103 PHE A O 1
ATOM 821 N N . VAL A 1 104 ? -16.433 0.407 -12.398 1.00 91.00 104 VAL A N 1
ATOM 822 C CA . VAL A 1 104 ? -15.240 -0.171 -11.759 1.00 91.00 104 VAL A CA 1
ATOM 823 C C . VAL A 1 104 ? -14.567 0.847 -10.841 1.00 91.00 104 VAL A C 1
ATOM 825 O O . VAL A 1 104 ? -14.222 0.517 -9.708 1.00 91.00 104 VAL A O 1
ATOM 828 N N . LEU A 1 105 ? -14.433 2.098 -11.290 1.00 92.94 105 LEU A N 1
ATOM 829 C CA . LEU A 1 105 ? -13.845 3.172 -10.494 1.00 92.94 105 LEU A CA 1
ATOM 830 C C . LEU A 1 105 ? -14.663 3.457 -9.229 1.00 92.94 105 LEU A C 1
ATOM 832 O O . LEU A 1 105 ? -14.095 3.561 -8.140 1.00 92.94 105 LEU A O 1
ATOM 836 N N . LEU A 1 106 ? -15.989 3.562 -9.359 1.00 93.56 106 LEU A N 1
ATOM 837 C CA . LEU A 1 106 ? -16.887 3.798 -8.229 1.00 93.56 106 LEU A CA 1
ATOM 838 C C . LEU A 1 106 ? -16.862 2.630 -7.245 1.00 93.56 106 LEU A C 1
ATOM 840 O O . LEU A 1 106 ? -16.738 2.855 -6.044 1.00 93.56 106 LEU A O 1
ATOM 844 N N . PHE A 1 107 ? -16.923 1.394 -7.743 1.00 92.25 107 PHE A N 1
ATOM 845 C CA . PHE A 1 107 ? -16.866 0.194 -6.915 1.00 92.25 107 PHE A CA 1
ATOM 846 C C . PHE A 1 107 ? -15.536 0.093 -6.162 1.00 92.25 107 PHE A C 1
ATOM 848 O O . PHE A 1 107 ? -15.534 -0.083 -4.945 1.00 92.25 107 PHE A O 1
ATOM 855 N N . ALA A 1 108 ? -14.407 0.271 -6.853 1.00 91.38 108 ALA A N 1
ATOM 856 C CA . ALA A 1 108 ? -13.081 0.237 -6.242 1.00 91.38 108 ALA A CA 1
ATOM 857 C C . ALA A 1 108 ? -12.914 1.341 -5.190 1.00 91.38 108 ALA A C 1
ATOM 859 O O . ALA A 1 108 ? -12.428 1.083 -4.090 1.00 91.38 108 ALA A O 1
ATOM 860 N N . THR A 1 109 ? -13.372 2.558 -5.493 1.00 93.12 109 THR A N 1
ATOM 861 C CA . THR A 1 109 ? -13.311 3.690 -4.559 1.00 93.12 109 THR A CA 1
ATOM 862 C C . THR A 1 109 ? -14.182 3.441 -3.330 1.00 93.12 109 THR A C 1
ATOM 864 O O . THR A 1 109 ? -13.724 3.627 -2.204 1.00 93.12 109 THR A O 1
ATOM 867 N N . ALA A 1 110 ? -15.414 2.964 -3.520 1.00 93.00 110 ALA A N 1
ATOM 868 C CA . ALA A 1 110 ? -16.316 2.626 -2.424 1.00 93.00 110 ALA A CA 1
ATOM 869 C C . ALA A 1 110 ? -15.745 1.504 -1.546 1.00 93.00 110 ALA A C 1
ATOM 871 O O . ALA A 1 110 ? -15.734 1.627 -0.320 1.00 93.00 110 ALA A O 1
ATOM 872 N N . PHE A 1 111 ? -15.206 0.448 -2.164 1.00 91.88 111 PHE A N 1
ATOM 873 C CA . PHE A 1 111 ? -14.538 -0.643 -1.458 1.00 91.88 111 PHE A CA 1
ATOM 874 C C . PHE A 1 111 ? -13.337 -0.136 -0.651 1.00 91.88 111 PHE A C 1
ATOM 876 O O . PHE A 1 111 ? -13.163 -0.515 0.506 1.00 91.88 111 PHE A O 1
ATOM 883 N N . PHE A 1 112 ? -12.536 0.763 -1.223 1.00 90.38 112 PHE A N 1
ATOM 884 C CA . PHE A 1 112 ? -11.370 1.329 -0.552 1.00 90.38 112 PHE A CA 1
ATOM 885 C C . PHE A 1 112 ? -11.754 2.222 0.635 1.00 90.38 112 PHE A C 1
ATOM 887 O O . PHE A 1 112 ? -11.187 2.084 1.718 1.00 90.38 112 PHE A O 1
ATOM 894 N N . ILE A 1 113 ? -12.766 3.082 0.482 1.00 91.25 113 ILE A N 1
ATOM 895 C CA . ILE A 1 113 ? -13.304 3.893 1.586 1.00 91.25 113 ILE A CA 1
ATOM 896 C C . ILE A 1 113 ? -13.818 2.984 2.707 1.00 91.25 113 ILE A C 1
ATOM 898 O O . ILE A 1 113 ? -13.492 3.192 3.876 1.00 91.25 113 ILE A O 1
ATOM 902 N N . PHE A 1 114 ? -14.579 1.945 2.362 1.00 90.31 114 PHE A N 1
ATOM 903 C CA . PHE A 1 114 ? -15.088 0.971 3.325 1.00 90.31 114 PHE A CA 1
ATOM 904 C C . PHE A 1 114 ? -13.957 0.227 4.053 1.00 90.31 114 PHE A C 1
ATOM 906 O O . PHE A 1 114 ? -13.979 0.094 5.278 1.00 90.31 114 PHE A O 1
ATOM 913 N N . SER A 1 115 ? -12.929 -0.189 3.316 1.00 88.75 115 SER A N 1
ATOM 914 C CA . SER A 1 115 ? -11.715 -0.819 3.839 1.00 88.75 115 SER A CA 1
ATOM 915 C C . SER A 1 115 ? -10.974 0.092 4.831 1.00 88.75 115 SER A C 1
ATOM 917 O O . SER A 1 115 ? -10.622 -0.355 5.929 1.00 88.75 115 SER A O 1
ATOM 919 N N . ILE A 1 116 ? -10.814 1.384 4.524 1.00 87.12 116 ILE A N 1
ATOM 920 C CA . ILE A 1 116 ? -10.230 2.372 5.447 1.00 87.12 116 ILE A CA 1
ATOM 921 C C . ILE A 1 116 ? -11.097 2.524 6.701 1.00 87.12 116 ILE A C 1
ATOM 923 O O . ILE A 1 116 ? -10.577 2.500 7.817 1.00 87.12 116 ILE A O 1
ATOM 927 N N . LEU A 1 117 ? -12.418 2.647 6.556 1.00 88.50 117 LEU A N 1
ATOM 928 C CA . LEU A 1 117 ? -13.323 2.797 7.700 1.00 88.50 117 LEU A CA 1
ATOM 929 C C . LEU A 1 117 ? -13.232 1.600 8.651 1.00 88.50 117 LEU A C 1
ATOM 931 O O . LEU A 1 117 ? -13.043 1.787 9.856 1.00 88.50 117 LEU A O 1
ATOM 935 N N . ILE A 1 118 ? -13.293 0.377 8.116 1.00 86.44 118 ILE A N 1
ATOM 936 C CA . ILE A 1 118 ? -13.100 -0.847 8.904 1.00 86.44 118 ILE A CA 1
ATOM 937 C C . ILE A 1 118 ? -11.731 -0.841 9.573 1.00 86.44 118 ILE A C 1
ATOM 939 O O . ILE A 1 118 ? -11.637 -1.182 10.751 1.00 86.44 118 ILE A O 1
ATOM 943 N N . SER A 1 119 ? -10.685 -0.422 8.860 1.00 86.00 119 SER A N 1
ATOM 944 C CA . SER A 1 119 ? -9.329 -0.347 9.408 1.00 86.00 119 SER A CA 1
ATOM 945 C C . SER A 1 119 ? -9.269 0.518 10.646 1.00 86.00 119 SER A C 1
ATOM 947 O O . SER A 1 119 ? -8.829 0.062 11.697 1.00 86.00 119 SER A O 1
ATOM 949 N N . VAL A 1 120 ? -9.751 1.754 10.533 1.00 83.88 120 VAL A N 1
ATOM 950 C CA . VAL A 1 120 ? -9.710 2.739 11.614 1.00 83.88 120 VAL A CA 1
ATOM 951 C C . VAL A 1 120 ? -10.552 2.269 12.799 1.00 83.88 120 VAL A C 1
ATOM 953 O O . VAL A 1 120 ? -10.108 2.352 13.944 1.00 83.88 120 VAL A O 1
ATOM 956 N N . LEU A 1 121 ? -11.751 1.731 12.550 1.00 84.88 121 LEU A N 1
ATOM 957 C CA . LEU A 1 121 ? -12.620 1.201 13.605 1.00 84.88 121 LEU A CA 1
ATOM 958 C C . LEU A 1 121 ? -11.994 -0.003 14.315 1.00 84.88 121 LEU A C 1
ATOM 960 O O . LEU A 1 121 ? -11.993 -0.061 15.545 1.00 84.88 121 LEU A O 1
ATOM 964 N N . TRP A 1 122 ? -11.420 -0.938 13.561 1.00 83.88 122 TRP A N 1
ATOM 965 C CA . TRP A 1 122 ? -10.763 -2.121 14.109 1.00 83.88 122 TRP A CA 1
ATOM 966 C C . TRP A 1 122 ? -9.541 -1.743 14.943 1.00 83.88 122 TRP A C 1
ATOM 968 O O . TRP A 1 122 ? -9.338 -2.254 16.047 1.00 83.88 122 TRP A O 1
ATOM 978 N N . ARG A 1 123 ? -8.761 -0.780 14.452 1.00 82.69 123 ARG A N 1
ATOM 979 C CA . ARG A 1 123 ? -7.530 -0.317 15.085 1.00 82.69 123 ARG A CA 1
ATOM 980 C C . ARG A 1 123 ? -7.743 0.386 16.421 1.00 82.69 123 ARG A C 1
ATOM 982 O O . ARG A 1 123 ? -6.833 0.381 17.247 1.00 82.69 123 ARG A O 1
ATOM 989 N N . LYS A 1 124 ? -8.943 0.926 16.668 1.00 79.44 124 LYS A N 1
ATOM 990 C CA . LYS A 1 124 ? -9.337 1.440 17.991 1.00 79.44 124 LYS A CA 1
ATOM 991 C C . LYS A 1 124 ? -9.423 0.341 19.055 1.00 79.44 124 LYS A C 1
ATOM 993 O O . LYS A 1 124 ? -9.235 0.639 20.228 1.00 79.44 124 LYS A O 1
ATOM 998 N N . LYS A 1 125 ? -9.720 -0.906 18.667 1.00 77.44 125 LYS A N 1
ATOM 999 C CA . LYS A 1 125 ? -9.970 -2.018 19.601 1.00 77.44 125 LYS A CA 1
ATOM 1000 C C . LYS A 1 125 ? -8.865 -3.075 19.609 1.00 77.44 125 LYS A C 1
ATOM 1002 O O . LYS A 1 125 ? -8.617 -3.675 20.650 1.00 77.44 125 LYS A O 1
ATOM 1007 N N . PHE A 1 126 ? -8.197 -3.311 18.480 1.00 74.81 126 PHE A N 1
ATOM 1008 C CA . PHE A 1 126 ? -7.238 -4.404 18.329 1.00 74.81 126 PHE A CA 1
ATOM 1009 C C . PHE A 1 126 ? -5.898 -3.945 17.771 1.00 74.81 126 PHE A C 1
ATOM 1011 O O . PHE A 1 126 ? -5.821 -3.142 16.842 1.00 74.81 126 PHE A O 1
ATOM 1018 N N . SER A 1 127 ? -4.823 -4.523 18.322 1.00 71.44 127 SER A N 1
ATOM 1019 C CA . SER A 1 127 ? -3.460 -4.158 17.939 1.00 71.44 127 SER A CA 1
ATOM 1020 C C . SER A 1 127 ? -2.942 -4.857 16.661 1.00 71.44 127 SER A C 1
ATOM 1022 O O . SER A 1 127 ? -1.815 -4.625 16.219 1.00 71.44 127 SER A O 1
ATOM 1024 N N . ARG A 1 128 ? -3.739 -5.726 16.039 1.00 72.75 128 ARG A N 1
ATOM 1025 C CA . ARG A 1 128 ? -3.389 -6.472 14.817 1.00 72.75 128 ARG A CA 1
ATOM 1026 C C . ARG A 1 128 ? -4.625 -6.636 13.947 1.00 72.75 128 ARG A C 1
ATOM 1028 O O . ARG A 1 128 ? -5.739 -6.498 14.462 1.00 72.75 128 ARG A O 1
ATOM 1035 N N . GLY A 1 129 ? -4.445 -6.930 12.664 1.00 77.62 129 GLY A N 1
ATOM 1036 C CA . GLY A 1 129 ? -5.565 -7.212 11.783 1.00 77.62 129 GLY A CA 1
ATOM 1037 C C . GLY A 1 129 ? -6.342 -8.458 12.178 1.00 77.62 129 GLY A C 1
ATOM 1038 O O . GLY A 1 129 ? -5.798 -9.321 12.867 1.00 77.62 129 GLY A O 1
ATOM 1039 N N . PRO A 1 130 ? -7.618 -8.559 11.765 1.00 77.25 130 PRO A N 1
ATOM 1040 C CA . PRO A 1 130 ? -8.456 -9.720 12.042 1.00 77.25 130 PRO A CA 1
ATOM 1041 C C . PRO A 1 130 ? -7.767 -11.027 11.647 1.00 77.25 130 PRO A C 1
ATOM 1043 O O . PRO A 1 130 ? -7.713 -11.965 12.438 1.00 77.25 130 PRO A O 1
ATOM 1046 N N . ILE A 1 131 ? -7.175 -11.062 10.449 1.00 76.88 131 ILE A N 1
ATOM 1047 C CA . ILE A 1 131 ? -6.525 -12.262 9.916 1.00 76.88 131 ILE A CA 1
ATOM 1048 C C . ILE A 1 131 ? -5.232 -12.562 10.665 1.00 76.88 131 ILE A C 1
ATOM 1050 O O . ILE A 1 131 ? -5.025 -13.691 11.083 1.00 76.88 131 ILE A O 1
ATOM 1054 N N . GLU A 1 132 ? -4.391 -11.560 10.912 1.00 78.06 132 GLU A N 1
ATOM 1055 C CA . GLU A 1 132 ? -3.145 -11.736 11.674 1.00 78.06 132 GLU A CA 1
ATOM 1056 C C . GLU A 1 132 ? -3.419 -12.187 13.114 1.00 78.06 132 GLU A C 1
ATOM 1058 O O . GLU A 1 132 ? -2.668 -12.979 13.6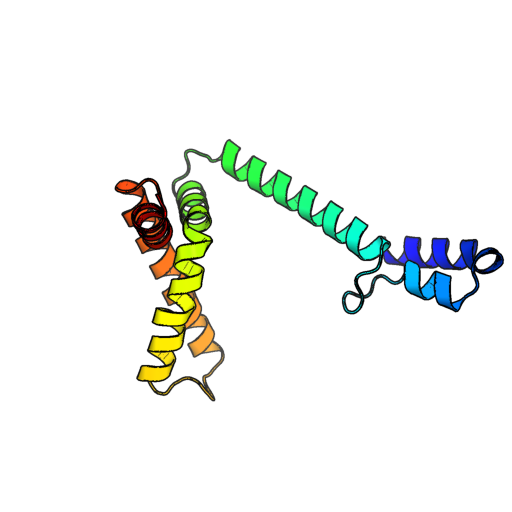85 1.00 78.06 132 GLU A O 1
ATOM 1063 N N . TRP A 1 133 ? -4.515 -11.707 13.707 1.00 80.62 133 TRP A N 1
ATOM 1064 C CA . TRP A 1 133 ? -4.975 -12.144 15.019 1.00 80.62 133 TRP A CA 1
ATOM 1065 C C . TRP A 1 133 ? -5.404 -13.616 15.004 1.00 80.62 133 TRP A C 1
ATOM 1067 O O . TRP A 1 133 ? -5.002 -14.367 15.894 1.00 80.62 133 TRP A O 1
ATOM 1077 N N . ILE A 1 134 ? -6.150 -14.046 13.979 1.00 82.12 134 ILE A N 1
ATOM 1078 C CA . ILE A 1 134 ? -6.529 -15.454 13.781 1.00 82.12 134 ILE A CA 1
ATOM 1079 C C . ILE A 1 134 ? -5.287 -16.320 13.541 1.00 82.12 134 ILE A C 1
ATOM 1081 O O . ILE A 1 134 ? -5.130 -17.341 14.204 1.00 82.12 134 ILE A O 1
ATOM 1085 N N . MET A 1 135 ? -4.383 -15.901 12.652 1.00 81.25 135 MET A N 1
ATOM 1086 C CA . MET A 1 135 ? -3.152 -16.630 12.335 1.00 81.25 135 MET A CA 1
ATOM 1087 C C . MET A 1 135 ? -2.316 -16.869 13.583 1.00 81.25 135 MET A C 1
ATOM 1089 O O . MET A 1 135 ? -1.892 -17.992 13.815 1.00 81.25 135 MET A O 1
ATOM 1093 N N . ARG A 1 136 ? -2.136 -15.854 14.436 1.00 79.12 136 ARG A N 1
ATOM 1094 C CA . ARG A 1 136 ? -1.409 -16.036 15.696 1.00 79.12 136 ARG A CA 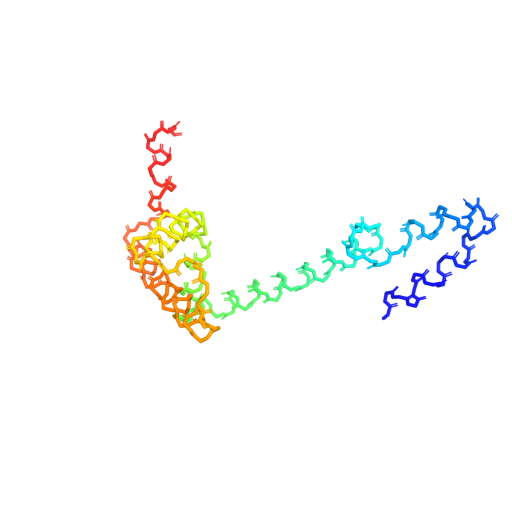1
ATOM 1095 C C . ARG A 1 136 ? -2.128 -16.990 16.646 1.00 79.12 136 ARG A C 1
ATOM 1097 O O . ARG A 1 136 ? -1.487 -17.779 17.320 1.00 79.12 136 ARG A O 1
ATOM 1104 N N . LYS A 1 137 ? -3.460 -16.948 16.698 1.00 81.56 137 LYS A N 1
ATOM 1105 C CA . LYS A 1 137 ? -4.231 -17.871 17.541 1.00 81.56 137 LYS A CA 1
ATOM 1106 C C . LYS A 1 137 ? -4.127 -19.326 17.066 1.00 81.56 137 LYS A C 1
ATOM 1108 O O . LYS A 1 137 ? -4.241 -20.228 17.886 1.00 81.56 137 LYS A O 1
ATOM 1113 N N . LEU A 1 138 ? -3.922 -19.538 15.766 1.00 82.31 138 LEU A N 1
ATOM 1114 C CA . LEU A 1 138 ? -3.753 -20.860 15.162 1.00 82.31 138 LEU A CA 1
ATOM 1115 C C . LEU A 1 138 ? -2.298 -21.350 15.179 1.00 82.31 138 LEU A C 1
ATOM 1117 O O . LEU A 1 138 ? -2.078 -22.549 15.300 1.00 82.31 138 LEU A O 1
ATOM 1121 N N . ALA A 1 139 ? -1.325 -20.445 15.051 1.00 76.81 139 ALA A N 1
ATOM 1122 C CA . ALA A 1 139 ? 0.093 -20.781 14.915 1.00 76.81 139 ALA A CA 1
ATOM 1123 C C . ALA A 1 139 ? 0.912 -20.665 16.218 1.00 76.81 139 ALA A C 1
ATOM 1125 O O . ALA A 1 139 ? 1.987 -21.254 16.278 1.00 76.81 139 ALA A O 1
ATOM 1126 N N . GLY A 1 140 ? 0.406 -19.967 17.249 1.00 53.84 140 GLY A N 1
ATOM 1127 C CA . GLY A 1 140 ? 1.124 -19.684 18.505 1.00 53.84 140 GLY A CA 1
ATOM 1128 C C . GLY A 1 140 ? 1.986 -18.427 18.434 1.00 53.84 140 GLY A C 1
ATOM 1129 O O . GLY A 1 140 ? 3.040 -18.475 17.772 1.00 53.84 140 GLY A O 1
#

Organism: NCBI:txid1053233

Foldseek 3Di:
DLVVVLVVQLVVCCVPPNNPVSCLQSPLDPVRCHPSVCVVVVVVVVVVVVVLVVCCVVVVVPPVSVLVVLLVLQVVVVVVCCVCPVVVVCVVVVNNDDDDPVVVVVSVVVSVVVSSVCSVVVVVPDPHHPVVVVCVVVPD